Protein AF-A0A4V2AQJ4-F1 (afdb_monomer_lite)

Sequence (90 aa):
MKKRLMREGIEAEAILLNMEQTGLYVNDQPQIKLQVQVHPQSGRNFVSEVREVLTLIDLSQLRIGSTLKVKYNPANTKEVMVLRQQIMSL

Radius of gyration: 13.01 Å; chains: 1; bounding box: 37×26×31 Å

Structure (mmCIF, N/CA/C/O backbone):
data_AF-A0A4V2AQJ4-F1
#
_entry.id   AF-A0A4V2AQJ4-F1
#
loop_
_atom_site.group_PDB
_atom_site.id
_atom_site.type_symbol
_atom_site.label_atom_id
_atom_site.label_alt_id
_atom_site.label_comp_id
_atom_site.label_asym_id
_atom_site.label_entity_id
_atom_site.label_seq_id
_atom_site.pdbx_PDB_ins_code
_atom_site.Cartn_x
_atom_site.Cartn_y
_atom_site.Cartn_z
_atom_site.occupancy
_atom_site.B_iso_or_equiv
_atom_site.auth_seq_id
_atom_site.auth_comp_id
_atom_site.auth_asym_id
_atom_site.auth_atom_id
_atom_site.pdbx_PDB_model_num
ATOM 1 N N . MET A 1 1 ? 4.979 13.326 1.371 1.00 70.44 1 MET A N 1
ATOM 2 C CA . MET A 1 1 ? 3.910 12.397 1.807 1.00 70.44 1 MET A CA 1
ATOM 3 C C . MET A 1 1 ? 4.436 11.242 2.662 1.00 70.44 1 MET A C 1
ATOM 5 O O . MET A 1 1 ? 4.191 11.275 3.860 1.00 70.44 1 MET A O 1
ATOM 9 N N . LYS A 1 2 ? 5.197 10.273 2.114 1.00 78.06 2 LYS A N 1
ATOM 10 C CA . LYS A 1 2 ? 5.623 9.054 2.848 1.00 78.06 2 LYS A CA 1
ATOM 11 C C . LYS A 1 2 ? 6.274 9.322 4.219 1.00 78.06 2 LYS A C 1
ATOM 13 O O . LYS A 1 2 ? 5.862 8.725 5.203 1.00 78.06 2 LYS A O 1
ATOM 18 N N . LYS A 1 3 ? 7.192 10.299 4.332 1.00 83.31 3 LYS A N 1
ATOM 19 C CA . LYS A 1 3 ? 7.805 10.693 5.627 1.00 83.31 3 LYS A CA 1
ATOM 20 C C . LYS A 1 3 ? 6.795 11.122 6.701 1.00 83.31 3 LYS A C 1
ATOM 22 O O . LYS A 1 3 ? 7.018 10.848 7.874 1.00 83.31 3 LYS A O 1
ATOM 27 N N . ARG A 1 4 ? 5.699 11.779 6.308 1.00 90.94 4 ARG A N 1
ATOM 28 C CA . ARG A 1 4 ? 4.633 12.196 7.230 1.00 90.94 4 ARG A CA 1
ATOM 29 C C . ARG A 1 4 ? 3.826 10.987 7.692 1.00 90.94 4 ARG A C 1
ATOM 31 O O . ARG A 1 4 ? 3.723 10.761 8.887 1.00 90.94 4 ARG A O 1
ATOM 38 N N . LEU A 1 5 ? 3.366 10.156 6.753 1.00 89.69 5 LEU A N 1
ATOM 39 C CA . LEU A 1 5 ? 2.631 8.924 7.070 1.00 89.69 5 LEU A CA 1
ATOM 40 C C . LEU A 1 5 ? 3.441 7.953 7.941 1.00 89.69 5 LEU A C 1
ATOM 42 O O . LEU A 1 5 ? 2.862 7.307 8.800 1.00 89.69 5 LEU A O 1
ATOM 46 N N . MET A 1 6 ? 4.766 7.872 7.782 1.00 89.00 6 MET A N 1
ATOM 47 C CA . MET A 1 6 ? 5.607 7.046 8.663 1.00 89.00 6 MET A CA 1
ATOM 48 C C . MET A 1 6 ? 5.533 7.470 10.135 1.00 89.00 6 MET A C 1
ATOM 50 O O . MET A 1 6 ? 5.530 6.601 11.006 1.00 89.00 6 MET A O 1
ATOM 54 N N . ARG A 1 7 ? 5.469 8.779 10.405 1.00 89.62 7 ARG A N 1
ATOM 55 C CA . ARG A 1 7 ? 5.466 9.337 11.766 1.00 89.62 7 ARG A CA 1
ATOM 56 C C . ARG A 1 7 ? 4.065 9.481 12.351 1.00 89.62 7 ARG A C 1
ATOM 58 O O . ARG A 1 7 ? 3.876 9.208 13.525 1.00 89.62 7 ARG A O 1
ATOM 65 N N . GLU A 1 8 ? 3.112 9.906 11.532 1.00 92.62 8 GLU A N 1
ATOM 66 C CA . GLU A 1 8 ? 1.794 10.382 11.976 1.00 92.62 8 GLU A CA 1
ATOM 67 C C . GLU A 1 8 ? 0.633 9.529 11.448 1.00 92.62 8 GLU A C 1
ATOM 69 O O . GLU A 1 8 ? -0.507 9.718 11.859 1.00 92.62 8 GLU A O 1
ATOM 74 N N . GLY A 1 9 ? 0.887 8.622 10.501 1.00 94.88 9 GLY A N 1
ATOM 75 C CA . GLY A 1 9 ? -0.156 7.760 9.953 1.00 94.88 9 GLY A CA 1
ATOM 76 C C . GLY A 1 9 ? -0.610 6.709 10.963 1.00 94.88 9 GLY A C 1
ATOM 77 O O . GLY A 1 9 ? 0.198 6.184 11.732 1.00 94.88 9 GLY A O 1
ATOM 78 N N . ILE A 1 10 ? -1.899 6.376 10.920 1.00 96.69 10 ILE A N 1
ATOM 79 C CA . ILE A 1 10 ? -2.491 5.319 11.744 1.00 96.69 10 ILE A CA 1
ATOM 80 C C . ILE A 1 10 ? -2.203 3.971 11.090 1.00 96.69 10 ILE A C 1
ATOM 82 O O . ILE A 1 10 ? -2.399 3.819 9.882 1.00 96.69 10 ILE A O 1
ATOM 86 N N . GLU A 1 11 ? -1.732 3.005 11.878 1.00 96.81 11 GLU A N 1
ATOM 87 C CA . GLU A 1 11 ? -1.501 1.638 11.409 1.00 96.81 11 GLU A CA 1
ATOM 88 C C . GLU A 1 11 ? -2.815 0.882 11.222 1.00 96.81 11 GLU A C 1
ATOM 90 O O . GLU A 1 11 ? -3.734 0.978 12.035 1.00 96.81 11 GLU A O 1
ATOM 95 N N . ALA A 1 12 ? -2.891 0.116 10.139 1.00 97.62 12 ALA A N 1
ATOM 96 C CA . ALA A 1 12 ? -4.009 -0.762 9.841 1.00 97.62 12 ALA A CA 1
ATOM 97 C C . ALA A 1 12 ? -3.535 -1.980 9.044 1.00 97.62 12 ALA A C 1
ATOM 99 O O . ALA A 1 12 ? -2.459 -1.976 8.433 1.00 97.62 12 ALA A O 1
ATOM 100 N N . GLU A 1 13 ? -4.369 -3.012 9.018 1.00 97.69 13 GLU A N 1
ATOM 101 C CA . GLU A 1 13 ? -4.241 -4.094 8.050 1.00 97.69 13 GLU A CA 1
ATOM 102 C C . GLU A 1 13 ? -4.946 -3.713 6.750 1.00 97.69 13 GLU A C 1
ATOM 104 O O . GLU A 1 13 ? -5.921 -2.959 6.742 1.00 97.69 13 GLU A O 1
ATOM 109 N N . ALA A 1 14 ? -4.464 -4.233 5.629 1.00 97.94 14 ALA A N 1
ATOM 110 C CA . ALA A 1 14 ? -5.115 -4.064 4.345 1.00 97.94 14 ALA A CA 1
ATOM 111 C C . ALA A 1 14 ? -5.044 -5.341 3.512 1.00 97.94 14 ALA A C 1
ATOM 113 O O . ALA A 1 14 ? -4.033 -6.031 3.531 1.00 97.94 14 ALA A O 1
ATOM 114 N N . ILE A 1 15 ? -6.092 -5.636 2.748 1.00 98.06 15 ILE A N 1
ATOM 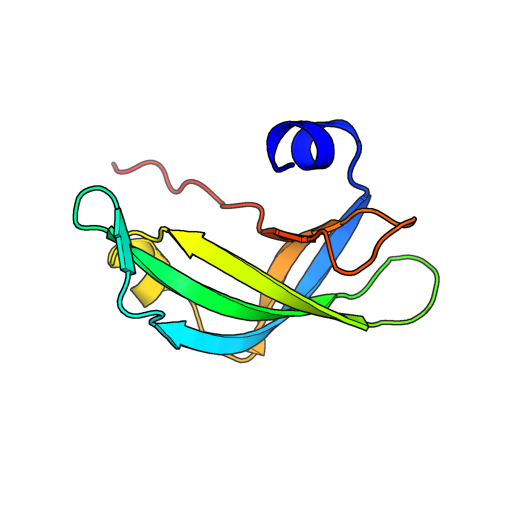115 C CA . ILE A 1 15 ? -6.103 -6.758 1.807 1.00 98.06 15 ILE A CA 1
ATOM 116 C C . ILE A 1 15 ? -5.722 -6.246 0.426 1.00 98.06 15 ILE A C 1
ATOM 118 O O . ILE A 1 15 ? -6.309 -5.280 -0.066 1.00 98.06 15 ILE A O 1
ATOM 122 N N . LEU A 1 16 ? -4.742 -6.888 -0.203 1.00 97.56 16 LEU A N 1
ATOM 123 C CA . LEU A 1 16 ? -4.349 -6.581 -1.572 1.00 97.56 16 LEU A CA 1
ATOM 124 C C . LEU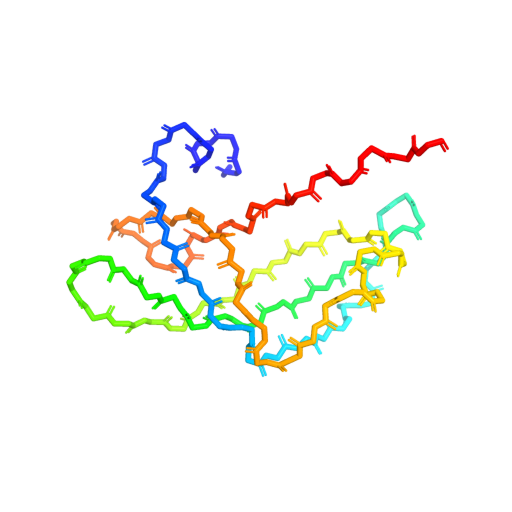 A 1 16 ? -5.419 -7.070 -2.553 1.00 97.56 16 LEU A C 1
ATOM 126 O O . LEU A 1 16 ? -5.636 -8.269 -2.680 1.00 97.56 16 LEU A O 1
ATOM 130 N N . LEU A 1 17 ? -6.082 -6.152 -3.251 1.00 98.44 17 LEU A N 1
ATOM 131 C CA . LEU A 1 17 ? -7.162 -6.463 -4.191 1.00 98.44 17 LEU A CA 1
ATOM 132 C C . LEU A 1 17 ? -6.669 -6.601 -5.629 1.00 98.44 17 LEU A C 1
ATOM 134 O O . LEU A 1 17 ? -7.166 -7.439 -6.374 1.00 98.44 17 LEU A O 1
ATOM 138 N N . ASN A 1 18 ? -5.711 -5.765 -6.028 1.00 98.25 18 ASN A N 1
A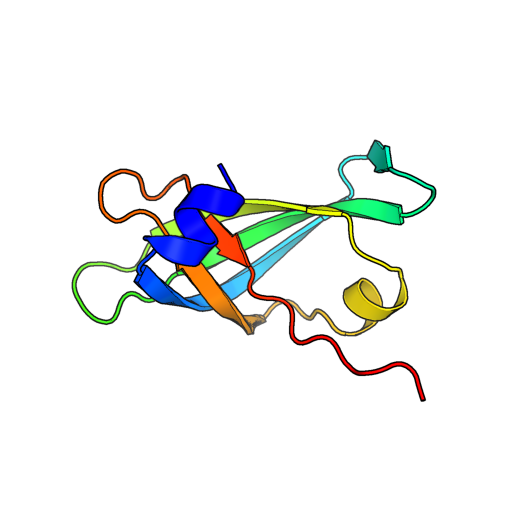TOM 139 C CA . ASN A 1 18 ? -5.194 -5.760 -7.389 1.00 98.25 18 ASN A CA 1
ATOM 140 C C . ASN A 1 18 ? -3.763 -5.218 -7.446 1.00 98.25 18 ASN A C 1
ATOM 142 O O . ASN A 1 18 ? -3.339 -4.445 -6.581 1.00 98.25 18 ASN A O 1
ATOM 146 N N . MET A 1 19 ? -3.043 -5.602 -8.498 1.00 96.69 19 MET A N 1
ATOM 147 C CA . MET A 1 19 ? -1.693 -5.154 -8.807 1.00 96.69 19 MET A CA 1
ATOM 148 C C . MET A 1 19 ? -1.560 -4.909 -10.307 1.00 96.69 19 MET A C 1
ATOM 150 O O . MET A 1 19 ? -1.885 -5.776 -11.111 1.00 96.69 19 MET A O 1
ATOM 154 N N . GLU A 1 20 ? -1.021 -3.756 -10.684 1.00 97.38 20 GLU A N 1
ATOM 155 C CA . GLU A 1 20 ? -0.802 -3.399 -12.085 1.00 97.38 20 GLU A CA 1
ATOM 156 C C . GLU A 1 20 ? 0.545 -2.685 -12.238 1.00 97.38 20 GLU A C 1
ATOM 158 O O . GLU A 1 20 ? 0.845 -1.753 -11.489 1.00 97.38 20 GLU A O 1
ATOM 163 N N . GLN A 1 21 ? 1.371 -3.095 -13.204 1.00 96.12 21 GLN A N 1
ATOM 164 C CA . GLN A 1 21 ? 2.570 -2.327 -13.546 1.00 96.12 21 GLN A CA 1
ATOM 165 C C . GLN A 1 21 ? 2.164 -1.001 -14.187 1.00 96.12 21 GLN A C 1
ATOM 167 O O . GLN A 1 21 ? 1.334 -0.975 -15.088 1.00 96.12 21 GLN A O 1
ATOM 172 N N . THR A 1 22 ? 2.785 0.107 -13.779 1.00 97.19 22 THR A N 1
ATOM 173 C CA . THR A 1 22 ? 2.461 1.417 -14.369 1.00 97.19 22 THR A CA 1
ATOM 174 C C . THR A 1 22 ? 3.273 1.732 -15.626 1.00 97.19 22 THR A C 1
ATOM 176 O O . THR A 1 22 ? 3.157 2.836 -16.149 1.00 97.19 22 THR A O 1
ATOM 179 N N . GLY A 1 23 ? 4.175 0.836 -16.043 1.00 96.94 23 GLY A N 1
ATOM 180 C CA . GLY A 1 23 ? 5.158 1.074 -17.108 1.00 96.94 23 GLY A CA 1
ATOM 181 C C . GLY A 1 23 ? 6.322 1.999 -16.720 1.00 96.94 23 GLY A C 1
ATOM 182 O O . GLY A 1 23 ? 7.247 2.170 -17.506 1.00 96.94 23 GLY A O 1
ATOM 183 N N . LEU A 1 24 ? 6.310 2.575 -15.511 1.00 97.69 24 LEU A N 1
ATOM 184 C CA . LEU A 1 24 ? 7.404 3.400 -14.996 1.00 97.69 24 LEU A CA 1
ATOM 185 C C . LEU A 1 24 ? 8.405 2.521 -14.249 1.00 97.69 24 LEU A C 1
ATOM 187 O O . LEU A 1 24 ? 8.010 1.705 -13.417 1.00 97.69 24 LEU A O 1
ATOM 191 N N . TYR A 1 25 ? 9.688 2.760 -14.499 1.00 97.19 25 TYR A N 1
ATOM 192 C CA . TYR A 1 25 ? 10.797 2.154 -13.775 1.00 97.19 25 TYR A CA 1
ATOM 193 C C . TYR A 1 25 ? 11.612 3.249 -13.090 1.00 97.19 25 TYR A C 1
ATOM 195 O O . TYR A 1 25 ? 11.829 4.320 -13.656 1.00 97.19 25 TYR A O 1
ATOM 203 N N . VAL A 1 26 ? 12.049 2.988 -11.860 1.00 94.94 26 VAL A N 1
ATOM 204 C CA . VAL A 1 26 ? 12.934 3.875 -11.098 1.00 94.94 26 VAL A CA 1
ATOM 205 C C . VAL A 1 26 ? 14.132 3.048 -10.669 1.00 94.94 26 VAL A C 1
ATOM 207 O O . VAL A 1 26 ? 13.966 2.102 -9.905 1.00 94.94 26 VAL A O 1
ATOM 210 N N . ASN A 1 27 ? 15.325 3.393 -11.158 1.00 94.88 27 ASN A N 1
ATOM 211 C CA . ASN A 1 27 ? 16.551 2.616 -10.929 1.00 94.88 27 ASN A CA 1
ATOM 212 C C . ASN A 1 27 ? 16.346 1.119 -11.245 1.00 94.88 27 ASN A C 1
ATOM 214 O O . ASN A 1 27 ? 16.581 0.265 -10.392 1.00 94.88 27 ASN A O 1
ATOM 218 N N . ASP A 1 28 ? 15.799 0.829 -12.430 1.00 94.44 28 ASP A N 1
ATOM 219 C CA . ASP A 1 28 ? 15.493 -0.522 -12.935 1.00 94.44 28 ASP A CA 1
ATOM 220 C C . ASP A 1 28 ? 14.474 -1.335 -12.116 1.00 94.44 28 ASP A C 1
ATOM 222 O O . ASP A 1 28 ? 14.196 -2.495 -12.417 1.00 94.44 28 ASP A O 1
ATOM 226 N N . GLN A 1 29 ? 13.841 -0.720 -11.115 1.00 96.31 29 GLN A N 1
ATOM 227 C CA . GLN A 1 29 ? 12.776 -1.336 -10.332 1.00 96.31 29 GLN A CA 1
ATOM 228 C C . GLN A 1 29 ? 11.403 -0.896 -10.855 1.00 96.31 29 GLN A C 1
ATOM 230 O O . GLN A 1 29 ? 11.176 0.310 -11.026 1.00 96.31 29 GLN A O 1
ATOM 235 N N . PRO A 1 30 ? 10.466 -1.830 -11.100 1.00 96.38 30 PRO A N 1
ATOM 236 C CA . PRO A 1 30 ? 9.139 -1.487 -11.588 1.00 96.38 30 PRO A CA 1
ATOM 237 C C . PRO A 1 30 ? 8.331 -0.727 -10.535 1.00 96.38 30 PRO A C 1
ATOM 239 O O . PRO A 1 30 ? 8.284 -1.088 -9.356 1.00 96.38 30 PRO A O 1
ATOM 242 N N . GLN A 1 31 ? 7.612 0.298 -10.983 1.00 97.12 31 GLN A N 1
ATOM 243 C CA . GLN A 1 31 ? 6.541 0.897 -10.206 1.00 97.12 31 GLN A CA 1
ATOM 244 C C . GLN A 1 31 ? 5.236 0.126 -10.423 1.00 97.12 31 GLN A C 1
ATOM 246 O O . GLN A 1 31 ? 4.760 -0.048 -11.548 1.00 97.12 31 GLN A O 1
ATOM 251 N N . ILE A 1 32 ? 4.623 -0.281 -9.319 1.00 97.06 32 ILE A N 1
ATOM 252 C CA . ILE A 1 32 ? 3.368 -1.021 -9.273 1.00 97.06 32 ILE A CA 1
ATOM 253 C C . ILE A 1 32 ? 2.294 -0.140 -8.648 1.00 97.06 32 ILE A C 1
ATOM 255 O O . ILE A 1 32 ? 2.509 0.474 -7.601 1.00 97.06 32 ILE A O 1
ATOM 259 N N . LYS A 1 33 ? 1.121 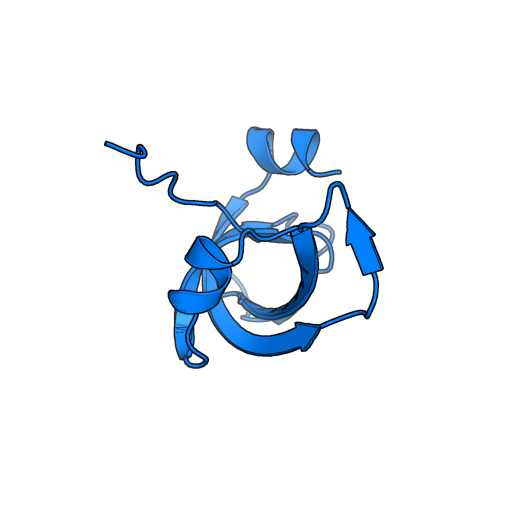-0.097 -9.274 1.00 97.62 33 LYS A N 1
ATOM 260 C CA . LYS A 1 33 ? -0.114 0.408 -8.679 1.00 97.62 33 LYS A CA 1
ATOM 261 C C . LYS A 1 33 ? -0.797 -0.751 -7.955 1.00 97.62 33 LYS A C 1
ATOM 263 O O . LYS A 1 33 ? -1.197 -1.731 -8.577 1.00 97.62 33 LYS A O 1
ATOM 268 N N . LEU A 1 34 ? -0.910 -0.629 -6.642 1.00 97.44 34 LEU A N 1
ATOM 269 C CA . LEU A 1 34 ? -1.599 -1.561 -5.762 1.00 97.44 34 LEU A CA 1
ATOM 270 C C . LEU A 1 34 ? -2.971 -0.985 -5.420 1.00 97.44 34 LEU A C 1
ATOM 272 O O . LEU A 1 34 ? -3.064 0.179 -5.032 1.00 97.44 34 LEU A O 1
ATOM 276 N N . GLN A 1 35 ? -4.015 -1.799 -5.511 1.00 98.38 35 GLN A N 1
ATOM 277 C CA . GLN A 1 35 ? -5.314 -1.483 -4.928 1.00 98.38 35 GLN A CA 1
ATOM 278 C C . GLN A 1 35 ? -5.457 -2.272 -3.632 1.00 98.38 35 GLN A C 1
ATOM 280 O O . GLN A 1 35 ? -5.334 -3.495 -3.644 1.00 98.38 35 GLN A O 1
ATOM 285 N N . VAL A 1 36 ? -5.704 -1.589 -2.517 1.00 98.38 36 VAL A N 1
ATOM 286 C CA . VAL A 1 36 ? -5.791 -2.219 -1.195 1.00 98.38 36 VAL A CA 1
ATOM 287 C C . VAL A 1 36 ? -7.096 -1.851 -0.502 1.00 98.38 36 VAL A C 1
ATOM 289 O O . VAL A 1 36 ? -7.509 -0.692 -0.537 1.00 98.38 36 VAL A O 1
ATOM 292 N N . GLN A 1 37 ? -7.735 -2.823 0.146 1.00 98.62 37 GLN A N 1
ATOM 293 C CA . GLN A 1 37 ? -8.839 -2.584 1.073 1.00 98.62 37 GLN A CA 1
ATOM 294 C C . GLN A 1 37 ? -8.283 -2.458 2.484 1.00 98.62 37 GLN A C 1
ATOM 296 O O . GLN A 1 37 ? -7.879 -3.455 3.077 1.00 98.62 37 GLN A O 1
ATOM 301 N N . VAL A 1 38 ? -8.261 -1.241 3.013 1.00 98.56 38 VAL A N 1
ATOM 302 C CA . VAL A 1 38 ? -7.789 -0.941 4.365 1.00 98.56 38 VAL A CA 1
ATOM 303 C C . VAL A 1 38 ? -8.883 -1.273 5.377 1.00 98.56 38 VAL A C 1
ATOM 305 O O . VAL A 1 38 ? -10.051 -0.942 5.162 1.00 98.56 38 VAL A O 1
ATOM 308 N N . HIS A 1 39 ? -8.476 -1.884 6.488 1.00 98.38 39 HIS A N 1
ATOM 309 C CA . HIS A 1 39 ? -9.295 -2.260 7.637 1.00 98.38 39 HIS A CA 1
ATOM 310 C C . HIS A 1 39 ? -8.831 -1.477 8.875 1.00 98.38 39 HIS A C 1
ATOM 312 O O . HIS A 1 39 ? -8.015 -1.972 9.658 1.00 98.38 39 HIS A O 1
ATOM 318 N N . PRO A 1 40 ? -9.283 -0.220 9.044 1.00 97.25 40 PRO A N 1
ATOM 319 C CA . PRO A 1 40 ? -9.046 0.533 10.269 1.00 97.25 40 PRO A CA 1
ATOM 320 C C . PRO A 1 40 ? -9.571 -0.201 11.505 1.00 97.25 40 PRO A C 1
ATOM 322 O O . PRO A 1 40 ? -10.608 -0.856 11.441 1.00 97.25 40 PRO A O 1
ATOM 325 N N . GLN A 1 41 ? -8.925 -0.008 12.658 1.00 94.75 41 GLN A N 1
ATOM 326 C CA . GLN A 1 41 ? -9.458 -0.502 13.938 1.00 94.75 41 GLN A CA 1
ATOM 327 C C . GLN A 1 41 ? -10.815 0.126 14.293 1.00 94.75 41 GLN A C 1
ATOM 329 O O . GLN A 1 41 ? -11.613 -0.476 15.007 1.00 94.75 41 GLN A O 1
ATOM 334 N N . SER A 1 42 ? -11.076 1.343 13.809 1.00 91.88 42 SER A N 1
ATOM 335 C CA . SER A 1 42 ? -12.342 2.047 13.991 1.00 91.88 42 SER A CA 1
ATOM 336 C C . SER A 1 42 ? -12.773 2.756 12.708 1.00 91.88 42 SER A C 1
ATOM 338 O O . SER A 1 42 ? -11.957 3.285 11.951 1.00 91.88 42 SER A O 1
ATOM 340 N N . GLY A 1 43 ? -14.083 2.782 12.465 1.00 91.38 43 GLY A N 1
ATOM 341 C CA . GLY A 1 43 ? -14.668 3.345 11.250 1.00 91.38 43 GLY A CA 1
ATOM 342 C C . GLY A 1 43 ? -14.931 2.295 10.171 1.00 91.38 43 GLY A C 1
ATOM 343 O O . GLY A 1 43 ? -15.018 1.102 10.446 1.00 91.38 43 GLY A O 1
ATOM 344 N N . ARG A 1 44 ? -15.135 2.756 8.933 1.00 96.38 44 ARG A N 1
ATOM 345 C CA . ARG A 1 44 ? -15.449 1.885 7.792 1.00 96.38 44 ARG A CA 1
ATOM 346 C C . ARG A 1 44 ? -14.188 1.523 7.022 1.00 96.38 44 ARG A C 1
ATOM 348 O O . ARG A 1 44 ? -13.320 2.373 6.823 1.00 96.38 44 ARG A O 1
ATOM 355 N N . ASN A 1 45 ? -14.162 0.299 6.508 1.00 98.19 45 ASN A N 1
ATOM 356 C CA . ASN A 1 45 ? -13.175 -0.118 5.520 1.00 98.19 45 ASN A CA 1
ATOM 357 C C . ASN A 1 45 ? -13.261 0.778 4.283 1.00 98.19 45 ASN A C 1
ATOM 359 O O . ASN A 1 45 ? -14.338 1.260 3.917 1.00 98.19 45 ASN A O 1
ATOM 363 N N . PHE A 1 46 ? -12.131 0.972 3.615 1.00 98.62 46 PHE A N 1
ATOM 364 C CA . PHE A 1 46 ? -12.075 1.755 2.388 1.00 98.62 46 PHE A CA 1
ATOM 365 C C . PHE A 1 46 ? -11.032 1.196 1.430 1.00 98.62 46 PHE A C 1
ATOM 367 O O . PHE A 1 46 ? -10.051 0.579 1.840 1.00 98.62 46 PHE A O 1
ATOM 374 N N . VAL A 1 47 ? -11.246 1.435 0.140 1.00 98.38 47 VAL A N 1
ATOM 375 C CA . VAL A 1 47 ? -10.300 1.064 -0.911 1.00 98.38 47 VAL A CA 1
ATOM 376 C C . VAL A 1 47 ? -9.422 2.263 -1.245 1.00 98.38 47 VAL A C 1
ATOM 378 O O . VAL A 1 47 ? -9.915 3.386 -1.356 1.00 98.38 47 VAL A O 1
ATOM 381 N N . SER A 1 48 ? -8.123 2.026 -1.405 1.00 98.12 48 SER A N 1
ATOM 382 C CA . SER A 1 48 ? -7.154 3.050 -1.787 1.00 98.12 48 SER A CA 1
ATOM 383 C C . SER A 1 48 ? -6.162 2.515 -2.814 1.00 98.12 48 SER A C 1
ATOM 385 O O . SER A 1 48 ? -5.884 1.315 -2.861 1.00 98.12 48 SER A O 1
ATOM 387 N N . GLU A 1 49 ? -5.634 3.415 -3.640 1.00 97.75 49 GLU A N 1
ATOM 388 C CA . GLU A 1 49 ? -4.586 3.107 -4.610 1.00 97.75 49 GLU A CA 1
ATOM 389 C C . GLU A 1 49 ? -3.237 3.619 -4.109 1.00 97.75 49 GLU A C 1
ATOM 391 O O . GLU A 1 49 ? -3.088 4.794 -3.770 1.00 97.75 49 GLU A O 1
ATOM 396 N N . VAL A 1 50 ? -2.229 2.751 -4.120 1.00 95.62 50 VAL A N 1
ATOM 397 C CA . VAL A 1 50 ? -0.867 3.076 -3.688 1.00 95.62 50 VAL A CA 1
ATOM 398 C C . VAL A 1 50 ? 0.106 2.751 -4.810 1.00 95.62 50 VAL A C 1
ATOM 400 O O . VAL A 1 50 ? 0.029 1.688 -5.417 1.00 95.62 50 VAL A O 1
ATOM 403 N N . ARG A 1 51 ? 1.040 3.663 -5.095 1.00 95.56 51 ARG A N 1
ATOM 404 C CA . ARG A 1 51 ? 2.137 3.419 -6.041 1.00 95.56 51 ARG A CA 1
ATOM 405 C C . ARG A 1 51 ? 3.417 3.100 -5.279 1.00 95.56 51 ARG A C 1
ATOM 407 O O . ARG A 1 51 ? 3.892 3.912 -4.481 1.00 95.56 51 ARG A O 1
ATOM 414 N N . GLU A 1 52 ? 3.981 1.930 -5.542 1.00 93.56 52 GLU A N 1
ATOM 415 C CA . GLU A 1 52 ? 5.210 1.449 -4.915 1.00 93.56 52 GLU A CA 1
ATOM 416 C C . GLU A 1 52 ? 6.234 1.047 -5.976 1.00 93.56 52 GLU A C 1
ATOM 418 O O . GLU A 1 52 ? 5.907 0.333 -6.916 1.00 93.56 52 GLU A O 1
ATOM 423 N N . VAL A 1 53 ? 7.481 1.495 -5.814 1.00 94.00 53 VAL A N 1
ATOM 424 C CA . VAL A 1 53 ? 8.628 0.998 -6.591 1.00 94.00 53 VAL A CA 1
ATOM 425 C C . VAL A 1 53 ? 9.142 -0.252 -5.891 1.00 94.00 53 VAL A C 1
ATOM 427 O O . VAL A 1 53 ? 9.640 -0.148 -4.769 1.00 94.00 53 VAL A O 1
ATOM 430 N N . LEU A 1 54 ? 8.951 -1.423 -6.485 1.00 92.44 54 LEU A N 1
ATOM 431 C CA . LEU A 1 54 ? 9.237 -2.710 -5.852 1.00 92.44 54 LEU A CA 1
ATOM 432 C C . LEU A 1 54 ? 10.411 -3.398 -6.534 1.00 92.44 54 LEU A C 1
ATOM 434 O O . LEU A 1 54 ? 10.547 -3.333 -7.753 1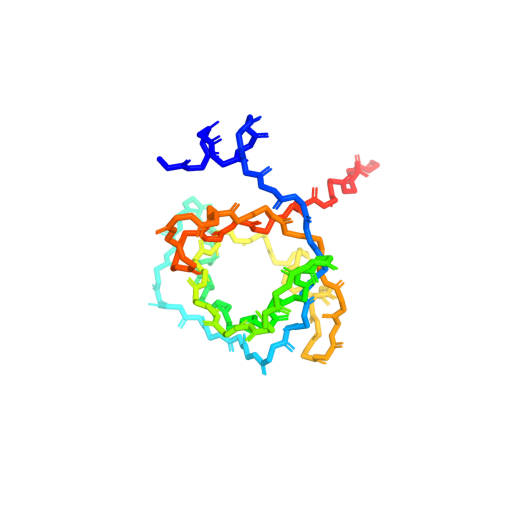.00 92.44 54 LEU A O 1
ATOM 438 N N . THR A 1 55 ? 11.222 -4.113 -5.757 1.00 92.62 55 THR A N 1
ATOM 439 C CA . THR A 1 55 ? 12.158 -5.068 -6.354 1.00 92.62 55 THR A CA 1
ATOM 440 C C . THR A 1 55 ? 11.379 -6.240 -6.962 1.00 92.62 55 THR A C 1
ATOM 442 O O . THR A 1 55 ? 10.233 -6.509 -6.590 1.00 92.62 55 THR A O 1
ATOM 445 N N . LEU A 1 56 ? 11.999 -6.984 -7.883 1.00 90.69 56 LEU A N 1
ATOM 446 C CA . LEU A 1 56 ? 11.379 -8.199 -8.428 1.00 90.69 56 LEU A CA 1
ATOM 447 C C . LEU A 1 56 ? 11.142 -9.264 -7.344 1.00 90.69 56 LEU A C 1
ATOM 449 O O . LEU A 1 56 ? 10.167 -10.009 -7.425 1.00 90.69 56 LEU A O 1
ATOM 453 N N . ILE A 1 57 ? 11.988 -9.298 -6.308 1.00 90.44 57 ILE A N 1
ATOM 454 C CA . ILE A 1 57 ? 11.825 -10.191 -5.155 1.00 90.44 57 ILE A CA 1
ATOM 455 C C . ILE A 1 57 ? 10.575 -9.798 -4.362 1.00 90.44 57 ILE A C 1
ATOM 457 O O . ILE A 1 57 ? 9.723 -10.659 -4.147 1.00 90.44 57 ILE A O 1
ATOM 461 N N . ASP A 1 58 ? 10.406 -8.516 -4.013 1.00 89.25 58 ASP A N 1
ATOM 462 C CA . ASP A 1 58 ? 9.193 -8.028 -3.335 1.00 89.25 58 ASP A CA 1
ATOM 463 C C . ASP A 1 58 ? 7.937 -8.388 -4.143 1.00 89.25 58 ASP A C 1
ATOM 465 O O . ASP A 1 58 ? 6.961 -8.918 -3.612 1.00 89.25 58 ASP A O 1
ATOM 469 N N . LEU A 1 59 ? 7.978 -8.143 -5.459 1.00 89.31 59 LEU A N 1
ATOM 470 C CA . LEU A 1 59 ? 6.868 -8.431 -6.362 1.00 89.31 59 LEU A CA 1
ATOM 471 C C . LEU A 1 59 ? 6.515 -9.924 -6.375 1.00 89.31 59 LEU A C 1
ATOM 473 O O . LEU A 1 59 ? 5.338 -10.280 -6.341 1.00 89.31 59 LEU A O 1
ATOM 477 N N . SER A 1 60 ? 7.527 -10.797 -6.379 1.00 89.94 60 SER A N 1
ATOM 478 C CA . SER A 1 60 ? 7.355 -12.254 -6.381 1.00 89.94 60 SER A CA 1
ATOM 479 C C . SER A 1 60 ? 6.697 -12.803 -5.113 1.00 89.94 60 SER A C 1
ATOM 481 O O . SER A 1 60 ? 6.194 -13.928 -5.138 1.00 89.94 60 SER A O 1
ATOM 483 N N . GLN A 1 61 ? 6.660 -12.026 -4.027 1.00 87.69 61 GLN A N 1
ATOM 484 C CA . GLN A 1 61 ? 6.058 -12.405 -2.746 1.00 87.69 61 GLN A CA 1
ATOM 485 C C . GLN A 1 61 ? 4.633 -11.869 -2.570 1.00 87.69 61 GLN A C 1
ATOM 487 O O . GLN A 1 61 ? 3.860 -12.424 -1.790 1.00 87.69 61 GLN A O 1
ATOM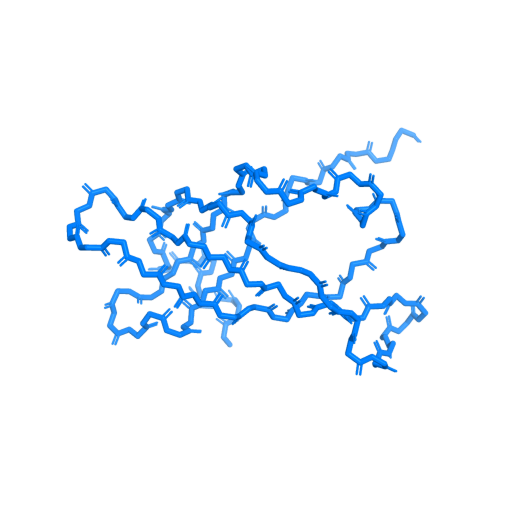 492 N N . LEU A 1 62 ? 4.253 -10.824 -3.307 1.00 89.81 62 LEU A N 1
ATOM 493 C CA . LEU A 1 62 ? 2.904 -10.273 -3.242 1.00 89.81 62 LEU A CA 1
ATOM 494 C C . LEU A 1 62 ? 1.896 -11.191 -3.940 1.00 89.81 62 LEU A C 1
ATOM 496 O O . LEU A 1 62 ? 2.132 -11.714 -5.032 1.00 89.81 62 LEU A O 1
ATOM 500 N N . ARG A 1 63 ? 0.744 -11.388 -3.301 1.00 93.69 63 ARG A N 1
ATOM 501 C CA . ARG A 1 63 ? -0.374 -12.170 -3.834 1.00 93.69 63 ARG A CA 1
ATOM 502 C C . ARG A 1 63 ? -1.663 -11.402 -3.599 1.00 93.69 63 ARG A C 1
ATOM 504 O O . ARG A 1 63 ? -1.888 -10.894 -2.505 1.00 93.69 63 ARG A O 1
ATOM 511 N N . ILE A 1 64 ? -2.526 -11.333 -4.607 1.00 96.19 64 ILE A N 1
ATOM 512 C CA . ILE A 1 64 ? -3.888 -10.828 -4.407 1.00 96.19 64 ILE A CA 1
ATOM 513 C C . ILE A 1 64 ? -4.552 -11.667 -3.304 1.00 96.19 64 ILE A C 1
ATOM 515 O O . ILE A 1 64 ? -4.411 -12.888 -3.275 1.00 96.19 64 ILE A O 1
ATOM 519 N N . GLY A 1 65 ? -5.214 -10.996 -2.365 1.00 96.81 65 GLY A N 1
ATOM 520 C CA . GLY A 1 65 ? -5.775 -11.576 -1.147 1.00 96.81 65 GLY A CA 1
ATOM 521 C C . GLY A 1 65 ? -4.839 -11.553 0.067 1.00 96.81 65 GLY A C 1
ATOM 522 O O . GLY A 1 65 ? -5.309 -11.782 1.176 1.00 96.81 65 GLY A O 1
ATOM 523 N N . SER A 1 66 ? -3.544 -11.246 -0.090 1.00 93.44 66 SER A N 1
ATOM 524 C CA . SER A 1 66 ? -2.621 -11.173 1.051 1.00 93.44 66 SER A CA 1
ATOM 525 C C . SER A 1 66 ? -2.910 -9.973 1.953 1.00 93.44 66 SER A C 1
ATOM 527 O O . SER A 1 66 ? -3.189 -8.876 1.453 1.00 93.44 66 SER A O 1
ATOM 529 N N . THR A 1 67 ? -2.733 -10.157 3.261 1.00 95.19 67 THR A N 1
ATOM 530 C CA . THR A 1 67 ? -2.745 -9.067 4.241 1.00 95.19 67 THR A CA 1
ATOM 531 C C . THR A 1 67 ? -1.423 -8.302 4.222 1.00 95.19 67 THR A C 1
ATOM 533 O O . THR A 1 67 ? -0.344 -8.876 4.358 1.00 95.19 67 THR A O 1
ATOM 536 N N . LEU A 1 68 ? -1.516 -6.984 4.095 1.00 94.44 68 LEU A N 1
ATOM 537 C CA . LEU A 1 68 ? -0.422 -6.028 4.167 1.00 94.44 68 LEU A CA 1
ATOM 538 C C . LEU A 1 68 ? -0.589 -5.161 5.414 1.00 94.44 68 LEU A C 1
ATOM 540 O O . LEU A 1 68 ? -1.706 -4.794 5.779 1.00 94.44 68 LEU A O 1
ATOM 544 N N . LYS A 1 69 ? 0.524 -4.759 6.030 1.00 95.44 69 LYS A N 1
ATOM 545 C CA . LYS A 1 69 ? 0.507 -3.667 7.007 1.00 95.44 69 LYS A CA 1
ATOM 546 C C . LYS A 1 69 ? 0.594 -2.336 6.274 1.00 95.44 69 LYS A C 1
ATOM 548 O O . LYS A 1 69 ? 1.434 -2.167 5.388 1.00 95.44 69 LYS A O 1
ATOM 553 N N . VAL A 1 70 ? -0.246 -1.380 6.647 1.00 96.56 70 VAL A N 1
ATOM 554 C CA . VAL A 1 70 ? -0.263 -0.041 6.053 1.00 96.56 70 VAL A CA 1
ATOM 555 C C . VAL A 1 70 ? -0.291 1.035 7.130 1.00 96.56 70 VAL A C 1
ATOM 557 O O . VAL A 1 70 ? -0.727 0.795 8.252 1.00 96.56 70 VAL A O 1
ATOM 560 N N . LYS A 1 71 ? 0.135 2.245 6.766 1.00 96.81 71 LYS A N 1
ATOM 561 C CA . LYS A 1 71 ? -0.223 3.476 7.475 1.00 96.81 71 LYS A CA 1
ATOM 562 C C . LYS A 1 71 ? -1.087 4.350 6.581 1.00 96.81 71 LYS A C 1
ATOM 564 O O . LYS A 1 71 ? -0.776 4.497 5.398 1.00 96.81 71 LYS A O 1
ATOM 569 N N . TYR A 1 72 ? -2.133 4.953 7.136 1.00 97.06 72 TYR A N 1
ATOM 570 C CA . TYR A 1 72 ? -3.020 5.860 6.403 1.00 97.06 72 TYR A CA 1
ATOM 571 C C . TYR A 1 72 ? -3.252 7.178 7.147 1.00 97.06 72 TYR A C 1
ATOM 573 O O . TYR A 1 72 ? -3.070 7.266 8.363 1.00 97.06 72 TYR A O 1
ATOM 581 N N . ASN A 1 73 ? -3.646 8.216 6.409 1.00 96.12 73 ASN A N 1
ATOM 582 C CA . ASN A 1 73 ? -4.117 9.467 6.995 1.00 96.12 73 ASN A CA 1
ATOM 583 C C . ASN A 1 73 ? -5.635 9.384 7.256 1.00 96.12 73 ASN A C 1
ATOM 585 O O . ASN A 1 73 ? -6.398 9.305 6.292 1.00 96.12 73 ASN A O 1
ATOM 589 N N . PRO A 1 74 ? -6.114 9.461 8.511 1.00 94.31 74 PRO A N 1
ATOM 590 C CA . PRO A 1 74 ? -7.551 9.432 8.797 1.00 94.31 74 PRO A CA 1
ATOM 591 C C . PRO A 1 74 ? -8.314 10.634 8.225 1.00 94.31 74 PRO A C 1
ATOM 593 O O . PRO A 1 74 ? -9.496 10.506 7.920 1.00 94.31 74 PRO A O 1
ATOM 596 N N . ALA A 1 75 ? -7.653 11.779 8.025 1.00 94.69 75 ALA A N 1
ATOM 597 C CA . ALA A 1 75 ? -8.256 12.954 7.395 1.00 94.69 75 ALA A CA 1
ATOM 598 C C . ALA A 1 75 ? -8.299 12.857 5.857 1.00 94.69 75 ALA A C 1
ATOM 600 O O . ALA A 1 75 ? -9.002 13.631 5.211 1.00 94.69 75 ALA A O 1
ATOM 601 N N . ASN A 1 76 ? -7.545 11.929 5.254 1.00 95.06 76 ASN A N 1
ATOM 602 C CA . ASN A 1 76 ? -7.523 11.714 3.809 1.00 95.06 76 ASN A CA 1
ATOM 603 C C . ASN A 1 76 ? -7.178 10.255 3.472 1.00 95.06 76 ASN A C 1
ATOM 605 O O . ASN A 1 76 ? -6.011 9.890 3.331 1.00 95.06 76 ASN A O 1
ATOM 609 N N . THR A 1 77 ? -8.202 9.430 3.264 1.00 95.12 77 THR A N 1
ATOM 610 C CA . THR A 1 77 ? -8.072 7.984 3.005 1.00 95.12 77 THR A CA 1
ATOM 611 C C . THR A 1 77 ? -7.403 7.629 1.669 1.00 95.12 77 THR A C 1
ATOM 613 O O . THR A 1 77 ? -7.072 6.467 1.425 1.00 95.12 77 THR A O 1
ATOM 616 N N . LYS A 1 78 ? -7.138 8.617 0.804 1.00 95.31 78 LYS A N 1
ATOM 617 C CA . LYS A 1 78 ? -6.315 8.435 -0.404 1.00 95.31 78 LYS A CA 1
ATOM 618 C C . LYS A 1 78 ? -4.816 8.406 -0.097 1.00 95.31 78 LYS A C 1
ATOM 620 O O . LYS A 1 78 ? -4.025 7.970 -0.925 1.00 95.31 78 LYS A O 1
ATOM 625 N N . GLU A 1 79 ? -4.408 8.873 1.079 1.00 95.50 79 GLU A N 1
ATOM 626 C CA . GLU A 1 79 ? -3.015 8.849 1.508 1.00 95.50 79 GLU A CA 1
ATOM 627 C C . GLU A 1 79 ? -2.748 7.595 2.338 1.00 95.50 79 GLU A C 1
ATOM 629 O O . GLU A 1 79 ? -2.890 7.585 3.562 1.00 95.50 79 GLU A O 1
ATOM 634 N N . VAL A 1 80 ? -2.343 6.537 1.642 1.00 96.69 80 VAL A N 1
ATOM 635 C CA . VAL A 1 80 ? -1.963 5.250 2.227 1.00 96.69 80 VAL A CA 1
ATOM 636 C C . VAL A 1 80 ? -0.523 4.929 1.839 1.00 96.69 80 VAL A C 1
ATOM 638 O O . VAL A 1 80 ? -0.051 5.274 0.755 1.00 96.69 80 VAL A O 1
ATOM 641 N N . MET A 1 81 ? 0.195 4.279 2.746 1.00 95.19 81 MET A N 1
ATOM 642 C CA . MET A 1 81 ? 1.548 3.786 2.539 1.00 95.19 81 MET A CA 1
ATOM 643 C C . MET A 1 81 ? 1.634 2.344 3.023 1.00 95.19 81 MET A C 1
ATOM 645 O O . MET A 1 81 ? 1.259 2.052 4.157 1.00 95.19 81 MET A O 1
ATOM 649 N N . VAL A 1 82 ? 2.169 1.459 2.185 1.00 93.25 82 VAL A N 1
ATOM 650 C CA . VAL A 1 82 ? 2.451 0.073 2.570 1.00 93.25 82 VAL A CA 1
ATOM 651 C C . VAL A 1 82 ? 3.725 0.035 3.410 1.00 93.25 82 VAL A C 1
ATOM 653 O O . VAL A 1 82 ? 4.750 0.599 3.024 1.00 93.25 82 VAL A O 1
ATOM 656 N N . LEU A 1 83 ? 3.664 -0.618 4.570 1.00 90.44 83 LEU A N 1
ATOM 657 C CA . LEU A 1 83 ? 4.834 -0.886 5.397 1.00 90.44 83 LEU A CA 1
ATOM 658 C C . LEU A 1 83 ? 5.542 -2.114 4.829 1.00 90.44 83 LEU A C 1
ATOM 660 O O . LEU A 1 83 ? 4.979 -3.208 4.805 1.00 90.44 83 LEU A O 1
ATOM 664 N N . ARG A 1 84 ? 6.774 -1.942 4.349 1.00 74.38 84 ARG A N 1
ATOM 665 C CA . ARG A 1 84 ? 7.576 -3.068 3.864 1.00 74.38 84 ARG A CA 1
ATOM 666 C C . ARG A 1 84 ? 8.192 -3.792 5.051 1.00 74.38 84 ARG A C 1
ATOM 668 O O . ARG A 1 84 ? 8.835 -3.159 5.885 1.00 74.38 84 ARG A O 1
ATOM 675 N N . GLN A 1 85 ? 8.037 -5.111 5.100 1.00 59.09 85 GLN A N 1
ATOM 676 C CA . GLN A 1 85 ? 8.953 -5.935 5.877 1.00 59.09 85 GLN A CA 1
ATOM 677 C C . GLN A 1 85 ? 10.227 -6.066 5.048 1.00 59.09 85 GLN A C 1
ATOM 679 O O . GLN A 1 85 ? 10.234 -6.737 4.022 1.00 59.09 85 GLN A O 1
ATOM 684 N N . GLN A 1 86 ? 11.289 -5.372 5.452 1.00 46.00 86 GLN A N 1
ATOM 685 C CA . GLN A 1 86 ? 12.617 -5.653 4.923 1.00 46.00 86 GLN A CA 1
ATOM 686 C C . GLN A 1 86 ? 12.997 -7.054 5.397 1.00 46.00 86 GLN A C 1
ATOM 688 O O . GLN A 1 86 ? 13.286 -7.253 6.575 1.00 46.00 86 GLN A O 1
ATOM 693 N N . ILE A 1 87 ? 12.985 -8.028 4.491 1.00 44.75 87 ILE A N 1
ATOM 694 C CA . ILE A 1 87 ? 13.771 -9.234 4.713 1.00 44.75 87 ILE A CA 1
ATOM 695 C C . ILE A 1 87 ? 15.215 -8.788 4.507 1.00 44.75 87 ILE A C 1
ATOM 697 O O . ILE A 1 87 ? 15.562 -8.292 3.434 1.00 44.75 87 ILE A O 1
ATOM 701 N N . MET A 1 88 ? 16.034 -8.884 5.556 1.00 34.31 88 MET A N 1
ATOM 702 C CA . MET A 1 88 ? 17.480 -8.757 5.408 1.00 34.31 88 MET A CA 1
ATOM 703 C C . MET A 1 88 ? 17.903 -9.746 4.324 1.00 34.31 88 MET A C 1
ATOM 705 O O . MET A 1 88 ? 17.713 -10.950 4.484 1.00 34.31 88 MET A O 1
ATOM 709 N N . SER A 1 89 ? 18.423 -9.240 3.208 1.00 38.91 89 SER A N 1
ATOM 710 C CA . SER A 1 89 ? 19.210 -10.061 2.298 1.00 38.91 89 SER A CA 1
ATOM 711 C C . SER A 1 89 ? 20.346 -10.657 3.128 1.00 38.91 89 SER A C 1
ATOM 713 O O . SER A 1 89 ? 21.166 -9.895 3.648 1.00 38.91 89 SER A O 1
ATOM 715 N N . LEU A 1 90 ? 20.303 -11.974 3.337 1.00 40.75 90 LEU A N 1
ATOM 716 C CA . LEU A 1 90 ? 21.422 -12.740 3.881 1.00 40.75 90 LEU A CA 1
ATOM 717 C C . LEU A 1 90 ? 22.632 -12.627 2.951 1.00 40.75 90 LEU A C 1
ATOM 719 O O . LEU A 1 90 ? 22.410 -12.572 1.718 1.00 40.75 90 LEU A O 1
#

pLDDT: mean 90.94, std 13.59, range [34.31, 98.62]

Foldseek 3Di:
DVVCLVVPFDKWKKFWADKDFPPDADPNFTKIWTWIFTDDPDDDIDIEIDIDRDHPVRVVPDDGGDIFMWTADPVDRNRIDTDDDDPPPD

Secondary structure (DSSP, 8-state):
-HHHHHHHPEEEEEEEEEEEEEEEEETTEEEEEEEEEEE-SSS--EEEEEEEE--HHHHHH--TT-EEEEEEETTEEEEEEEPP------